Protein AF-A0A183F9H4-F1 (afdb_monomer_lite)

pLDDT: mean 85.44, std 7.42, range [60.12, 95.31]

Structure (mmCIF, N/CA/C/O backbone):
data_AF-A0A183F9H4-F1
#
_entry.id   AF-A0A183F9H4-F1
#
loop_
_atom_site.group_PDB
_atom_site.id
_atom_site.type_symbol
_atom_site.label_atom_id
_atom_site.label_alt_id
_atom_site.label_comp_id
_atom_site.label_asym_id
_atom_site.label_entity_id
_atom_site.label_seq_id
_atom_site.pdbx_PDB_ins_code
_atom_site.Cartn_x
_atom_site.Cartn_y
_atom_site.Cartn_z
_atom_site.occupancy
_atom_site.B_iso_or_equiv
_atom_site.auth_seq_id
_atom_site.auth_comp_id
_atom_site.auth_asym_id
_atom_site.auth_atom_id
_atom_site.pdbx_PDB_model_num
ATOM 1 N N . MET A 1 1 ? -1.100 6.723 0.365 1.00 79.88 1 MET A N 1
ATOM 2 C CA . MET A 1 1 ? -1.939 6.322 1.522 1.00 79.88 1 MET A CA 1
ATOM 3 C C . MET A 1 1 ? -3.444 6.355 1.171 1.00 79.88 1 MET A C 1
ATOM 5 O O . MET A 1 1 ? -4.190 7.144 1.737 1.00 79.88 1 MET A O 1
ATOM 9 N N . TRP A 1 2 ? -3.916 5.537 0.215 1.00 85.44 2 TRP A N 1
ATOM 10 C CA . TRP A 1 2 ? -5.296 5.650 -0.309 1.00 85.44 2 TRP A CA 1
ATOM 11 C C . TRP A 1 2 ? -6.367 5.034 0.608 1.00 85.44 2 TRP A C 1
ATOM 13 O O . TRP A 1 2 ? -7.336 5.711 0.933 1.00 85.44 2 TRP A O 1
ATOM 23 N N . LEU A 1 3 ? -6.166 3.797 1.090 1.00 88.06 3 LEU A N 1
ATOM 24 C CA . LEU A 1 3 ? -7.155 3.065 1.904 1.00 88.06 3 LEU A CA 1
ATOM 25 C C . LEU A 1 3 ? -7.635 3.864 3.127 1.00 88.06 3 LEU A C 1
ATOM 27 O O . LEU A 1 3 ? -8.835 4.030 3.320 1.00 88.06 3 LEU A O 1
ATOM 31 N N . VAL A 1 4 ? -6.706 4.434 3.903 1.00 91.62 4 VAL A N 1
ATOM 32 C CA . VAL A 1 4 ? -7.031 5.290 5.059 1.00 91.62 4 VAL A CA 1
ATOM 33 C C . VAL A 1 4 ? -7.872 6.503 4.646 1.00 91.62 4 VAL A C 1
ATOM 35 O O . VAL A 1 4 ? -8.881 6.785 5.284 1.00 91.62 4 VAL A O 1
ATOM 38 N N . LYS A 1 5 ? -7.525 7.186 3.546 1.00 91.06 5 LYS A N 1
ATOM 39 C CA . LYS A 1 5 ? -8.297 8.338 3.046 1.00 91.06 5 LYS A CA 1
ATOM 40 C C . LYS A 1 5 ? -9.675 7.942 2.495 1.00 91.06 5 LYS A C 1
ATOM 42 O O . LYS A 1 5 ? -10.584 8.764 2.532 1.00 91.06 5 LYS A O 1
ATOM 47 N N . ARG A 1 6 ? -9.851 6.704 2.012 1.00 91.69 6 ARG A N 1
ATOM 48 C CA . ARG A 1 6 ? -11.122 6.201 1.459 1.00 91.69 6 ARG A CA 1
ATOM 49 C C . ARG A 1 6 ? -12.098 5.685 2.518 1.00 91.69 6 ARG A C 1
ATOM 51 O O . ARG A 1 6 ? -13.298 5.917 2.366 1.00 91.69 6 ARG A O 1
ATOM 58 N N . PHE A 1 7 ? -11.591 4.974 3.527 1.00 92.19 7 PHE A N 1
ATOM 59 C CA . PHE A 1 7 ? -12.388 4.209 4.497 1.00 92.19 7 PHE A CA 1
ATOM 60 C C . PHE A 1 7 ? -12.341 4.769 5.931 1.00 92.19 7 PHE A C 1
ATOM 62 O O . PHE A 1 7 ? -13.248 4.508 6.714 1.00 92.19 7 PHE A O 1
ATOM 69 N N . ALA A 1 8 ? -11.337 5.583 6.274 1.00 93.00 8 ALA A N 1
ATOM 70 C CA . ALA A 1 8 ? -11.207 6.233 7.583 1.00 93.00 8 ALA A CA 1
ATOM 71 C C . ALA A 1 8 ? -10.905 7.754 7.490 1.00 93.00 8 ALA A C 1
ATOM 73 O O . ALA A 1 8 ? -10.027 8.244 8.207 1.00 93.00 8 ALA A O 1
ATOM 74 N N . PRO A 1 9 ? -11.607 8.538 6.639 1.00 91.31 9 PRO A N 1
ATOM 75 C CA . PRO A 1 9 ? -11.257 9.937 6.352 1.00 91.31 9 PRO A CA 1
ATOM 76 C C . PRO A 1 9 ? -11.287 10.869 7.575 1.00 91.31 9 PRO A C 1
ATOM 78 O O . PRO A 1 9 ? -10.569 11.863 7.593 1.00 91.31 9 PRO A O 1
ATOM 81 N N . GLN A 1 10 ? -12.087 10.545 8.598 1.00 90.00 10 GLN A N 1
ATOM 82 C CA . GLN A 1 10 ? -12.199 11.325 9.841 1.00 90.00 10 GLN A CA 1
ATOM 83 C C . GLN A 1 10 ? -11.190 10.902 10.928 1.00 90.00 10 GLN A C 1
ATOM 85 O O . GLN A 1 10 ? -11.212 11.434 12.037 1.00 90.00 10 GLN A O 1
ATOM 90 N N . SER A 1 11 ? -10.304 9.936 10.654 1.00 90.00 11 SER A N 1
ATOM 91 C CA . SER A 1 11 ? -9.333 9.468 11.646 1.00 90.00 11 SER A CA 1
ATOM 92 C C . SER A 1 11 ? -8.229 10.500 11.882 1.00 90.00 11 SER A C 1
ATOM 94 O O . SER A 1 11 ? -7.428 10.794 10.992 1.00 90.00 11 SER A O 1
ATOM 96 N N . HIS A 1 12 ? -8.134 11.004 13.115 1.00 87.38 12 HIS A N 1
ATOM 97 C CA . HIS A 1 12 ? -7.086 11.940 13.538 1.00 87.38 12 HIS A CA 1
ATOM 98 C C . HIS A 1 12 ? -5.669 11.364 13.339 1.00 87.38 12 HIS A C 1
ATOM 100 O O . HIS A 1 12 ? -4.750 12.090 12.954 1.00 87.38 12 HIS A O 1
ATOM 106 N N . LEU A 1 13 ? -5.510 10.046 13.508 1.00 91.00 13 LEU A N 1
ATOM 107 C CA . LEU A 1 13 ? -4.268 9.313 13.249 1.00 91.00 13 LEU A CA 1
ATOM 108 C C . LEU A 1 13 ? -3.869 9.309 11.763 1.00 91.00 13 LEU A C 1
ATOM 110 O O . LEU A 1 13 ? -2.694 9.130 11.458 1.00 91.00 13 LEU A O 1
ATOM 114 N N . GLY A 1 14 ? -4.794 9.548 10.825 1.00 91.75 14 GLY A N 1
ATOM 115 C CA . GLY A 1 14 ? -4.492 9.560 9.389 1.00 91.75 14 GLY A CA 1
ATOM 116 C C . GLY A 1 14 ? -3.390 10.560 9.018 1.00 91.75 14 GLY A C 1
ATOM 117 O O . GLY A 1 14 ? -2.514 10.241 8.217 1.00 91.75 14 GLY A O 1
ATOM 118 N N . LYS A 1 15 ? -3.358 11.732 9.671 1.00 92.12 15 LYS A N 1
ATOM 119 C CA . LYS A 1 15 ? -2.280 12.726 9.503 1.00 92.12 15 LYS A CA 1
ATOM 120 C C . LYS A 1 15 ? -0.930 12.233 10.041 1.00 92.12 15 LYS A C 1
ATOM 122 O O . LYS A 1 15 ? 0.105 12.546 9.462 1.00 92.12 15 LYS A O 1
ATOM 127 N N . ILE A 1 16 ? -0.938 11.439 11.114 1.00 94.25 16 ILE A N 1
ATOM 128 C CA . ILE A 1 16 ? 0.270 10.832 11.694 1.00 94.2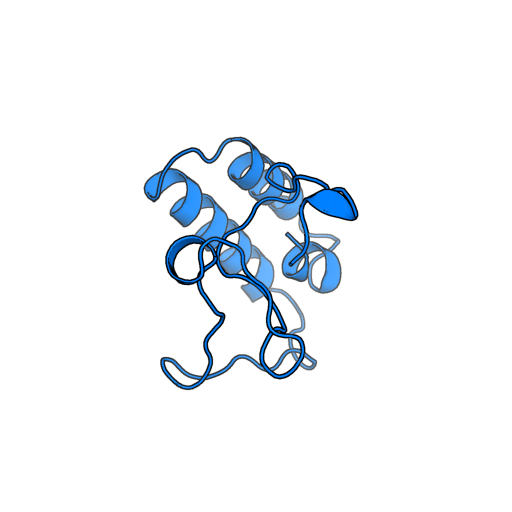5 16 ILE A CA 1
ATOM 129 C C . ILE A 1 16 ? 0.809 9.746 10.756 1.00 94.25 16 ILE A C 1
ATOM 131 O O . ILE A 1 16 ? 2.009 9.708 10.495 1.00 94.25 16 ILE A O 1
ATOM 135 N N . CYS A 1 17 ? -0.061 8.919 10.168 1.00 94.69 17 CYS A N 1
ATOM 136 C CA . CYS A 1 17 ? 0.364 7.929 9.179 1.00 94.69 17 CYS A CA 1
ATOM 137 C C . CYS A 1 17 ? 0.922 8.593 7.902 1.00 94.69 17 CYS A C 1
ATOM 139 O O . CYS A 1 17 ? 1.888 8.095 7.330 1.00 94.69 17 CYS A O 1
ATOM 141 N N . GLU A 1 18 ? 0.378 9.738 7.474 1.00 92.31 18 GLU A N 1
ATOM 142 C CA . GLU A 1 18 ? 0.917 10.501 6.337 1.00 92.31 18 GLU A CA 1
ATOM 143 C C . GLU A 1 18 ? 2.300 11.105 6.639 1.00 92.31 18 GLU A C 1
ATOM 145 O O . GLU A 1 18 ? 3.192 11.045 5.792 1.00 92.31 18 GLU A O 1
ATOM 150 N N . LEU A 1 19 ? 2.519 11.604 7.861 1.00 94.06 19 LEU A N 1
ATOM 151 C CA . LEU A 1 19 ? 3.838 12.048 8.320 1.00 94.06 19 LEU A CA 1
ATOM 152 C C . LEU A 1 19 ? 4.852 10.892 8.310 1.00 94.06 19 LEU A C 1
ATOM 154 O O . LEU A 1 19 ? 5.906 11.022 7.692 1.00 94.06 19 LEU A O 1
ATOM 158 N N . LEU A 1 20 ? 4.504 9.749 8.916 1.00 94.25 20 LEU A N 1
ATOM 159 C CA . LEU A 1 20 ? 5.356 8.552 8.973 1.00 94.25 20 LEU A CA 1
ATOM 160 C C . LEU A 1 20 ? 5.730 8.018 7.580 1.00 94.25 20 LEU A C 1
ATOM 162 O O . LEU A 1 20 ? 6.850 7.560 7.380 1.00 94.25 20 LEU A O 1
ATOM 166 N N . TRP A 1 21 ? 4.817 8.089 6.608 1.00 91.06 21 TRP A N 1
ATOM 167 C CA . TRP A 1 21 ? 5.089 7.727 5.212 1.00 91.06 21 TRP A CA 1
ATOM 168 C C . TRP A 1 21 ? 6.124 8.650 4.553 1.00 91.06 21 TRP A C 1
ATOM 170 O O . TRP A 1 21 ? 7.046 8.190 3.867 1.00 91.06 21 TRP A O 1
ATOM 180 N N . ASN A 1 22 ? 5.974 9.958 4.773 1.00 90.94 22 ASN A N 1
ATOM 181 C CA . ASN A 1 22 ? 6.840 10.977 4.190 1.00 90.94 22 ASN A CA 1
ATOM 182 C C . ASN A 1 22 ? 8.246 10.951 4.809 1.00 90.94 22 ASN A C 1
ATOM 184 O O . ASN A 1 22 ? 9.221 11.098 4.078 1.00 90.94 22 ASN A O 1
ATOM 188 N N . THR A 1 23 ? 8.368 10.699 6.118 1.00 92.88 23 THR A N 1
ATOM 189 C CA . THR A 1 23 ? 9.664 10.604 6.819 1.00 92.88 23 THR A CA 1
ATOM 190 C C . THR A 1 23 ? 10.281 9.201 6.816 1.00 92.88 23 THR A C 1
ATOM 192 O O . THR A 1 23 ? 11.368 9.023 7.359 1.00 92.88 23 THR A O 1
ATOM 195 N N . SER A 1 24 ? 9.617 8.188 6.246 1.00 91.81 24 SER A N 1
ATOM 196 C CA . SER A 1 24 ? 10.158 6.827 6.177 1.00 91.81 24 SER A CA 1
ATOM 197 C C . SER A 1 24 ? 11.279 6.709 5.140 1.00 91.81 24 SER A C 1
ATOM 199 O O . SER A 1 24 ? 11.079 7.011 3.958 1.00 91.81 24 SER A O 1
ATOM 201 N N . VAL A 1 25 ? 12.432 6.225 5.612 1.00 89.06 25 VAL A N 1
ATOM 202 C CA . VAL A 1 25 ? 13.695 6.053 4.869 1.00 89.06 25 VAL A CA 1
ATOM 203 C C . VAL A 1 25 ? 14.233 4.615 4.911 1.00 89.06 25 VAL A C 1
ATOM 205 O O . VAL A 1 25 ? 15.182 4.295 4.204 1.00 89.06 25 VAL A O 1
ATOM 208 N N . ASP A 1 26 ? 13.636 3.741 5.727 1.00 88.69 26 ASP A N 1
ATOM 209 C CA . ASP A 1 26 ? 14.088 2.367 5.964 1.00 88.69 26 ASP A CA 1
ATOM 210 C C . ASP A 1 26 ? 12.915 1.406 6.262 1.00 88.69 26 ASP A C 1
ATOM 212 O O . ASP A 1 26 ? 11.761 1.816 6.420 1.00 88.69 26 ASP A O 1
ATOM 216 N N . TYR A 1 27 ? 13.210 0.108 6.381 1.00 87.12 27 TYR A N 1
ATOM 217 C CA . TYR A 1 27 ? 12.217 -0.925 6.697 1.00 87.12 27 TYR A CA 1
ATOM 218 C C . TYR A 1 27 ? 11.543 -0.755 8.072 1.00 87.12 27 TYR A C 1
ATOM 220 O O . TYR A 1 27 ? 10.395 -1.173 8.239 1.00 87.12 27 TYR A O 1
ATOM 228 N N . GLY A 1 28 ? 12.216 -0.156 9.060 1.00 94.12 28 GLY A N 1
ATOM 229 C CA . GLY A 1 28 ? 11.677 0.025 10.412 1.00 94.12 28 GLY A CA 1
ATOM 230 C C . GLY A 1 28 ? 10.618 1.125 10.448 1.00 94.12 28 GLY A C 1
ATOM 231 O O . GLY A 1 28 ? 9.472 0.894 10.832 1.00 94.12 28 GLY A O 1
ATOM 232 N N . THR A 1 29 ? 10.971 2.307 9.949 1.00 92.62 29 THR A N 1
ATOM 233 C CA . THR A 1 29 ? 10.067 3.447 9.745 1.00 92.62 29 THR A CA 1
ATOM 234 C C . THR A 1 29 ? 8.894 3.091 8.826 1.00 92.62 29 THR A C 1
ATOM 236 O O . THR A 1 29 ? 7.752 3.449 9.131 1.00 92.62 29 THR A O 1
ATOM 239 N N . LEU A 1 30 ? 9.131 2.312 7.762 1.00 89.94 30 LEU A N 1
ATOM 240 C CA . LEU A 1 30 ? 8.078 1.830 6.860 1.00 89.94 30 LEU A CA 1
ATOM 241 C C . LEU A 1 30 ? 7.124 0.848 7.560 1.00 89.94 30 LEU A C 1
ATOM 243 O O . LEU A 1 30 ? 5.908 0.887 7.342 1.00 89.94 30 LEU A O 1
ATOM 247 N N . SER A 1 31 ? 7.649 0.002 8.450 1.00 93.38 31 SER A N 1
ATOM 248 C CA . SER A 1 31 ? 6.833 -0.882 9.291 1.00 93.38 31 SER A CA 1
ATOM 249 C C . SER A 1 31 ? 5.967 -0.082 10.267 1.00 93.38 31 SER A C 1
ATOM 251 O O . SER A 1 31 ? 4.777 -0.367 10.391 1.00 93.38 31 SER A O 1
ATOM 253 N N . THR A 1 32 ? 6.500 0.978 10.883 1.00 95.31 32 THR A N 1
ATOM 254 C CA . THR A 1 32 ? 5.740 1.883 11.768 1.00 95.31 32 THR A CA 1
ATOM 255 C C . THR A 1 32 ? 4.605 2.597 11.024 1.00 95.31 32 THR A C 1
ATOM 257 O O . THR A 1 32 ? 3.474 2.629 11.513 1.00 95.31 32 THR A O 1
ATOM 260 N N . PHE A 1 33 ? 4.852 3.092 9.804 1.00 93.50 33 PHE A N 1
ATOM 261 C CA . PHE A 1 33 ? 3.799 3.591 8.905 1.00 93.50 33 PHE A CA 1
ATOM 262 C C . PHE A 1 33 ? 2.719 2.526 8.628 1.00 93.50 33 PHE A C 1
ATOM 264 O O . PHE A 1 33 ? 1.517 2.808 8.696 1.00 93.50 33 PHE A O 1
ATOM 271 N N . THR A 1 34 ? 3.143 1.294 8.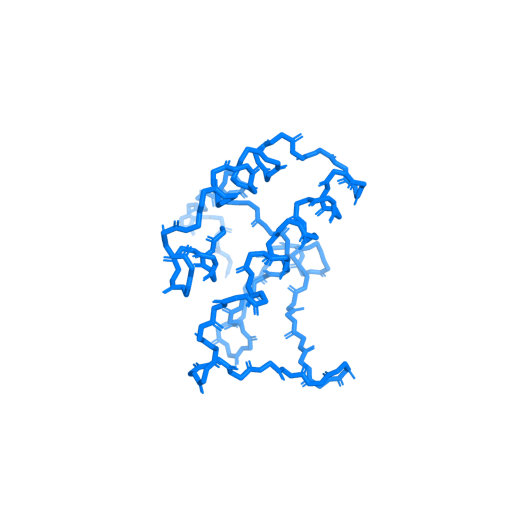340 1.00 92.12 34 THR A N 1
ATOM 272 C CA . THR A 1 34 ? 2.246 0.179 8.007 1.00 92.12 34 THR A CA 1
ATOM 273 C C . THR A 1 34 ? 1.366 -0.210 9.197 1.00 92.12 34 THR A C 1
ATOM 275 O O . THR A 1 34 ? 0.163 -0.422 9.029 1.00 92.12 34 THR A O 1
ATOM 278 N N . VAL A 1 35 ? 1.924 -0.239 10.412 1.00 94.12 35 VAL A N 1
ATOM 279 C CA . VAL A 1 35 ? 1.166 -0.445 11.656 1.00 94.12 35 VAL A CA 1
ATOM 280 C C . VAL A 1 35 ? 0.186 0.706 11.889 1.00 94.12 35 VAL A C 1
ATOM 282 O O . VAL A 1 35 ? -0.988 0.434 12.117 1.00 94.12 35 VAL A O 1
ATOM 285 N N . CYS A 1 36 ? 0.603 1.967 11.728 1.00 95.31 36 CYS A N 1
ATOM 286 C CA . CYS A 1 36 ? -0.291 3.128 11.841 1.00 95.31 36 CYS A CA 1
ATOM 287 C C . CYS A 1 36 ? -1.530 2.986 10.938 1.00 95.31 36 CYS A C 1
ATOM 289 O O . CYS A 1 36 ? -2.663 3.103 11.405 1.00 95.31 36 CYS A O 1
ATOM 291 N N . CYS A 1 37 ? -1.336 2.639 9.660 1.00 94.19 37 CYS A N 1
ATOM 292 C CA . CYS A 1 37 ? -2.454 2.419 8.740 1.00 94.19 37 CYS A CA 1
ATOM 293 C C . CYS A 1 37 ? -3.341 1.232 9.148 1.00 94.19 37 CYS A C 1
ATOM 295 O O . CYS A 1 37 ? -4.557 1.311 8.987 1.00 94.19 37 CYS A O 1
ATOM 297 N N . ARG A 1 38 ? -2.770 0.146 9.689 1.00 92.12 38 ARG A N 1
ATOM 298 C CA . ARG A 1 38 ? -3.544 -1.003 10.189 1.00 92.12 38 ARG A CA 1
ATOM 299 C C . ARG A 1 38 ? -4.422 -0.621 11.376 1.00 92.12 38 ARG A C 1
ATOM 301 O O . ARG A 1 38 ? -5.599 -0.961 11.363 1.00 92.12 38 ARG A O 1
ATOM 308 N N . GLU A 1 39 ? -3.890 0.104 12.359 1.00 93.19 39 GLU A N 1
ATOM 309 C CA . GLU A 1 39 ? -4.665 0.561 13.521 1.00 93.19 39 GLU A CA 1
ATOM 310 C C . GLU A 1 39 ? -5.820 1.484 13.108 1.00 93.19 39 GLU A C 1
ATOM 312 O O . GLU A 1 39 ? -6.936 1.326 13.593 1.00 93.19 39 GLU A O 1
ATOM 317 N N . VAL A 1 40 ? -5.595 2.374 12.135 1.00 93.81 40 VAL A N 1
ATOM 318 C CA . VAL A 1 40 ? -6.645 3.248 11.583 1.00 93.81 40 VAL A CA 1
ATOM 319 C C . VAL A 1 40 ? -7.734 2.483 10.827 1.00 93.81 40 VAL A C 1
ATOM 321 O O . VAL A 1 40 ? -8.897 2.880 10.858 1.00 93.81 40 VAL A O 1
ATOM 324 N N . LEU A 1 41 ? -7.385 1.387 10.151 1.00 91.75 41 LEU A N 1
ATOM 325 C CA . LEU A 1 41 ? -8.342 0.584 9.387 1.00 91.75 41 LEU A CA 1
ATOM 326 C C . LEU A 1 41 ? -9.132 -0.414 10.255 1.00 91.75 41 LEU A C 1
ATOM 328 O O . LEU A 1 41 ? -10.172 -0.883 9.805 1.00 91.75 41 LEU A O 1
ATOM 332 N N . LYS A 1 42 ? -8.723 -0.693 11.506 1.00 89.00 42 LYS A N 1
ATOM 333 C CA . LYS A 1 42 ? -9.498 -1.540 12.446 1.00 89.00 42 LYS A CA 1
ATOM 334 C C . LYS A 1 42 ? -10.878 -0.974 12.792 1.00 89.00 42 LYS A C 1
ATOM 336 O O . LYS A 1 42 ? -11.767 -1.739 13.144 1.00 89.00 42 LYS A O 1
ATOM 341 N N . THR A 1 43 ? -11.043 0.348 12.740 1.00 85.31 43 THR A N 1
ATOM 342 C CA . THR A 1 43 ? -12.301 1.042 13.072 1.00 85.31 43 THR A CA 1
ATOM 343 C C . THR A 1 43 ? -13.074 1.503 11.834 1.00 85.31 43 THR A C 1
ATOM 345 O O . THR A 1 43 ? -14.009 2.290 11.956 1.00 85.31 43 THR A O 1
ATOM 348 N N . ALA A 1 44 ? -12.651 1.085 10.640 1.00 89.12 44 ALA A N 1
ATOM 349 C CA . ALA A 1 44 ? -13.275 1.457 9.379 1.00 89.12 44 ALA A CA 1
ATOM 350 C C . ALA A 1 44 ? -14.304 0.408 8.936 1.00 89.12 44 ALA A C 1
ATOM 352 O O . ALA A 1 44 ? -14.120 -0.785 9.174 1.00 89.12 44 ALA A O 1
ATOM 353 N N . ASP A 1 45 ? -15.348 0.837 8.223 1.00 89.12 45 ASP A N 1
ATOM 354 C CA . ASP A 1 45 ? -16.158 -0.101 7.446 1.00 89.12 45 ASP A CA 1
ATOM 355 C C . ASP A 1 45 ? -15.359 -0.553 6.216 1.00 89.12 45 ASP A C 1
ATOM 357 O O . ASP A 1 45 ? -15.053 0.242 5.325 1.00 89.12 45 ASP A O 1
ATOM 361 N N . LEU A 1 46 ? -15.008 -1.839 6.192 1.00 89.00 46 LEU A N 1
ATOM 362 C CA . LEU A 1 46 ? -14.273 -2.498 5.112 1.00 89.00 46 LEU A CA 1
ATOM 363 C C . LEU A 1 46 ? -15.146 -3.509 4.347 1.00 89.00 46 LEU A C 1
ATOM 365 O O . LEU A 1 46 ? -14.616 -4.322 3.597 1.00 89.00 46 LEU A O 1
ATOM 369 N N . SER A 1 47 ? -16.476 -3.447 4.489 1.00 87.62 47 SER A N 1
ATOM 370 C CA . SER A 1 47 ? -17.451 -4.308 3.789 1.00 87.62 47 SER A CA 1
ATOM 371 C C . SER A 1 47 ? -17.249 -4.381 2.269 1.00 87.62 47 SER A C 1
ATOM 373 O O . SER A 1 47 ? -17.515 -5.406 1.650 1.00 87.62 47 SER A O 1
ATOM 375 N N . ASN A 1 48 ? -16.747 -3.296 1.674 1.00 86.69 48 ASN A N 1
ATOM 376 C CA . ASN A 1 48 ? -16.484 -3.151 0.243 1.00 86.69 48 ASN A CA 1
ATOM 377 C C . ASN A 1 48 ? -14.991 -3.331 -0.125 1.00 86.69 48 ASN A C 1
ATOM 379 O O . ASN A 1 48 ? -14.565 -2.916 -1.203 1.00 86.69 48 ASN A O 1
ATOM 383 N N . LEU A 1 49 ? -14.175 -3.913 0.764 1.00 85.69 49 LEU A N 1
ATOM 384 C CA . LEU A 1 49 ? -12.750 -4.178 0.548 1.00 85.69 49 LEU A CA 1
ATOM 385 C C . LEU A 1 49 ? -12.451 -5.676 0.696 1.00 85.69 49 LEU A C 1
ATOM 387 O O . LEU A 1 49 ? -12.345 -6.196 1.805 1.00 85.69 49 LEU A O 1
ATOM 391 N N . PHE A 1 50 ? -12.227 -6.361 -0.425 1.00 85.50 50 PHE A N 1
ATOM 392 C CA . PHE A 1 50 ? -11.697 -7.721 -0.395 1.00 85.50 50 PHE A CA 1
ATOM 393 C C . PHE A 1 50 ? -10.184 -7.703 -0.133 1.00 85.50 50 PHE A C 1
ATOM 395 O O . PHE A 1 50 ? -9.431 -7.021 -0.831 1.00 85.50 50 PHE A O 1
ATOM 402 N N . VAL A 1 51 ? -9.734 -8.471 0.860 1.00 82.19 51 VAL A N 1
ATOM 403 C CA . VAL A 1 51 ? -8.315 -8.679 1.173 1.00 82.19 51 VAL A CA 1
ATOM 404 C C . VAL A 1 51 ? -7.990 -10.144 0.907 1.00 82.19 51 VAL A C 1
ATOM 406 O O . VAL A 1 51 ? -8.583 -11.026 1.518 1.00 82.19 51 VAL A O 1
ATOM 409 N N . PHE A 1 52 ? -7.052 -10.402 -0.005 1.00 84.00 52 PHE A N 1
ATOM 410 C CA . PHE A 1 52 ? -6.602 -11.761 -0.305 1.00 84.00 52 PHE A CA 1
ATOM 411 C C . PHE A 1 52 ? -5.910 -12.409 0.901 1.00 84.00 52 PHE A C 1
ATOM 413 O O . PHE A 1 52 ? -5.110 -11.768 1.588 1.00 84.00 52 PHE A O 1
ATOM 420 N N . ASP A 1 53 ? -6.147 -13.708 1.091 1.00 84.12 53 ASP A N 1
ATOM 421 C CA . ASP A 1 53 ? -5.391 -14.524 2.041 1.00 84.12 53 ASP A CA 1
ATOM 422 C C . ASP A 1 53 ? -3.880 -14.487 1.763 1.00 84.12 53 ASP A C 1
ATOM 424 O O . ASP A 1 53 ? -3.412 -14.263 0.638 1.00 84.12 53 ASP A O 1
ATOM 428 N N . LYS A 1 54 ? -3.088 -14.775 2.801 1.00 81.12 54 LYS A N 1
ATOM 429 C CA . LYS A 1 54 ? -1.626 -14.835 2.708 1.00 81.12 54 LYS A CA 1
ATOM 430 C C . LYS A 1 54 ? -1.199 -15.847 1.633 1.00 81.12 54 LYS A C 1
ATOM 432 O O . LYS A 1 54 ? -1.423 -17.044 1.779 1.00 81.12 54 LYS A O 1
ATOM 437 N N . GLY A 1 55 ? -0.544 -15.361 0.577 1.00 86.00 55 GLY A N 1
ATOM 438 C CA . GLY A 1 55 ? -0.127 -16.186 -0.564 1.00 86.00 55 GLY A CA 1
ATOM 439 C C . GLY A 1 55 ? -1.230 -16.463 -1.596 1.00 86.00 55 GLY A C 1
ATOM 440 O O . GLY A 1 55 ? -1.124 -17.432 -2.346 1.00 86.00 55 GLY A O 1
ATOM 441 N N . LYS A 1 56 ? -2.295 -15.649 -1.632 1.00 88.19 56 LYS A N 1
ATOM 442 C CA . LYS A 1 56 ? -3.332 -15.661 -2.684 1.00 88.19 56 LYS A CA 1
ATOM 443 C C . LYS A 1 56 ? -3.388 -14.383 -3.527 1.00 88.19 56 LYS A C 1
ATOM 445 O O . LYS A 1 56 ? -4.071 -14.376 -4.543 1.00 88.19 56 LYS A O 1
ATOM 450 N N . GLY A 1 57 ? -2.666 -13.334 -3.136 1.00 84.25 57 GLY A N 1
ATOM 451 C CA . GLY A 1 57 ? -2.526 -12.092 -3.894 1.00 84.25 57 GLY A CA 1
ATOM 452 C C . GLY A 1 57 ? -1.071 -11.630 -3.926 1.00 84.25 57 GLY A C 1
ATOM 453 O O . GLY A 1 57 ? -0.341 -11.800 -2.948 1.00 84.25 57 GLY A O 1
ATOM 454 N N . TRP A 1 58 ? -0.663 -11.046 -5.052 1.00 81.62 58 TRP A N 1
ATOM 455 C CA . TRP A 1 58 ? 0.702 -10.592 -5.323 1.00 81.62 58 TRP A CA 1
ATOM 456 C C . TRP A 1 58 ? 0.639 -9.285 -6.118 1.00 81.62 58 TRP A C 1
ATOM 458 O O . TRP A 1 58 ? -0.240 -9.131 -6.959 1.00 81.62 58 TRP A O 1
ATOM 468 N N . ALA A 1 59 ? 1.590 -8.382 -5.897 1.00 85.44 59 ALA A N 1
ATOM 469 C CA . ALA A 1 59 ? 1.898 -7.283 -6.811 1.00 85.44 59 ALA A CA 1
ATOM 470 C C . ALA A 1 59 ? 3.300 -7.530 -7.383 1.00 85.44 59 ALA A C 1
ATOM 472 O O . ALA A 1 59 ? 4.143 -8.106 -6.689 1.00 85.44 59 ALA A O 1
ATOM 473 N N . ARG A 1 60 ? 3.570 -7.114 -8.627 1.00 85.62 60 ARG A N 1
ATOM 474 C CA . ARG A 1 60 ? 4.936 -7.194 -9.173 1.00 85.62 60 ARG A CA 1
ATOM 475 C C . ARG A 1 60 ? 5.827 -6.212 -8.409 1.00 85.62 60 ARG A C 1
ATOM 477 O O . ARG A 1 60 ? 5.389 -5.109 -8.077 1.00 85.62 60 ARG A O 1
ATOM 484 N N . ASP A 1 61 ? 7.065 -6.601 -8.125 1.00 83.75 61 ASP A N 1
ATOM 485 C CA . ASP A 1 61 ? 8.025 -5.698 -7.495 1.00 83.75 61 ASP A CA 1
ATOM 486 C C . ASP A 1 61 ? 8.762 -4.869 -8.550 1.00 83.75 61 ASP A C 1
ATOM 488 O O . ASP A 1 61 ? 9.317 -5.417 -9.505 1.00 83.75 61 ASP A O 1
ATOM 492 N N . GLY A 1 62 ? 8.754 -3.544 -8.378 1.00 80.50 62 GLY A N 1
ATOM 493 C CA . GLY A 1 62 ? 9.350 -2.611 -9.331 1.00 80.50 62 GLY A CA 1
ATOM 494 C C . GLY A 1 62 ? 10.873 -2.724 -9.445 1.00 80.50 62 GLY A C 1
ATOM 495 O O . GLY A 1 62 ? 11.421 -2.324 -10.468 1.00 80.50 62 GLY A O 1
ATOM 496 N N . TRP A 1 63 ? 11.566 -3.288 -8.452 1.00 79.56 63 TRP A N 1
ATOM 497 C CA . TRP A 1 63 ? 12.990 -3.616 -8.559 1.00 79.56 63 TRP A CA 1
ATOM 498 C C . TRP A 1 63 ? 13.178 -4.852 -9.443 1.00 79.56 63 TRP A C 1
ATOM 500 O O . TRP A 1 63 ? 13.926 -4.801 -10.420 1.00 79.56 63 TRP A O 1
ATOM 510 N N . LEU A 1 64 ? 12.448 -5.937 -9.162 1.00 83.50 64 LEU A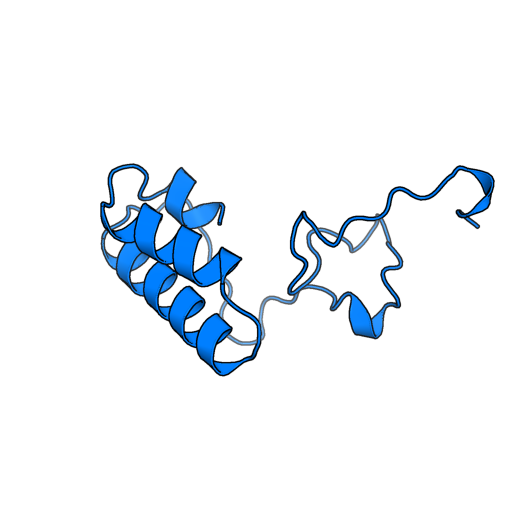 N 1
ATOM 511 C CA . LEU A 1 64 ? 12.571 -7.208 -9.891 1.00 83.50 64 LEU A CA 1
ATOM 512 C C . LEU A 1 64 ? 12.227 -7.091 -11.384 1.00 83.50 64 LEU A C 1
ATOM 514 O O . LEU A 1 64 ? 12.739 -7.868 -12.185 1.00 83.50 64 LEU A O 1
ATOM 518 N N . THR A 1 65 ? 11.390 -6.125 -11.770 1.00 82.12 65 THR A N 1
ATOM 519 C CA . THR A 1 65 ? 11.042 -5.857 -13.176 1.00 82.12 65 THR A CA 1
ATOM 520 C C . THR A 1 65 ? 11.787 -4.663 -13.780 1.00 82.12 65 THR A C 1
ATOM 522 O O . THR A 1 65 ? 11.421 -4.223 -14.867 1.00 82.12 65 THR A O 1
ATOM 525 N N . ASN A 1 66 ? 12.786 -4.088 -13.098 1.00 81.81 66 ASN A N 1
ATOM 526 C CA . ASN A 1 66 ? 13.476 -2.855 -13.514 1.00 81.81 66 ASN A CA 1
ATOM 527 C C . ASN A 1 66 ? 12.497 -1.718 -13.903 1.00 81.81 66 ASN A C 1
ATOM 529 O O . ASN A 1 66 ? 12.641 -1.064 -14.931 1.00 81.81 66 ASN A O 1
ATOM 533 N N . SER A 1 67 ? 11.429 -1.534 -13.124 1.00 77.94 67 SER A N 1
ATOM 534 C CA . SER A 1 67 ? 10.285 -0.641 -13.389 1.00 77.94 67 SER A CA 1
ATOM 535 C C . SER A 1 67 ? 9.491 -0.891 -14.683 1.00 77.94 67 SER A C 1
ATOM 537 O O . SER A 1 67 ? 8.575 -0.123 -14.967 1.00 77.94 67 SER A O 1
ATOM 539 N N . HIS A 1 68 ? 9.757 -1.957 -15.445 1.00 80.75 68 HIS A N 1
ATOM 540 C CA . HIS A 1 68 ? 9.070 -2.210 -16.715 1.00 80.75 68 HIS A CA 1
ATOM 541 C C . HIS A 1 68 ? 7.621 -2.676 -16.515 1.00 80.75 68 HIS A C 1
ATOM 543 O O . HIS A 1 68 ? 7.307 -3.549 -15.687 1.00 80.75 68 HIS A O 1
ATOM 549 N N . TRP A 1 69 ? 6.726 -2.098 -17.313 1.00 81.38 69 TRP A N 1
ATOM 550 C CA . TRP A 1 69 ? 5.305 -2.418 -17.297 1.00 81.38 69 TRP A CA 1
ATOM 551 C C . TRP A 1 69 ? 4.980 -3.710 -18.059 1.00 81.38 69 TRP A C 1
ATOM 553 O O . TRP A 1 69 ? 5.791 -4.215 -18.829 1.00 81.38 69 TRP A O 1
ATOM 563 N N . ASN A 1 70 ? 3.777 -4.240 -17.848 1.00 83.75 70 ASN A N 1
ATOM 564 C CA . ASN A 1 70 ? 3.140 -5.185 -18.762 1.00 83.75 70 ASN A CA 1
ATOM 565 C C . ASN A 1 70 ? 1.618 -5.036 -18.614 1.00 83.75 70 ASN A C 1
ATOM 567 O O . ASN A 1 70 ? 1.048 -5.508 -17.636 1.00 83.75 70 ASN A O 1
ATOM 571 N N . ALA A 1 71 ? 0.961 -4.392 -19.580 1.00 84.88 71 ALA A N 1
ATOM 572 C CA . ALA A 1 71 ? -0.453 -4.019 -19.482 1.00 84.88 71 ALA A CA 1
ATOM 573 C C . ALA A 1 71 ? -1.449 -5.196 -19.357 1.00 84.88 71 ALA A C 1
ATOM 575 O O . ALA A 1 71 ? -2.622 -4.954 -19.090 1.00 84.88 71 ALA A O 1
ATOM 576 N N . GLU A 1 72 ? -1.002 -6.445 -19.515 1.00 87.69 72 GLU A N 1
ATOM 577 C CA . GLU A 1 72 ? -1.824 -7.651 -19.351 1.00 87.69 72 GLU A CA 1
ATOM 578 C C . GLU A 1 72 ? -1.825 -8.180 -17.902 1.00 87.69 72 GLU A C 1
ATOM 580 O O . GLU A 1 72 ? -2.749 -8.893 -17.509 1.00 87.69 72 GLU A O 1
ATOM 585 N N . VAL A 1 73 ? -0.804 -7.843 -17.097 1.00 84.81 73 VAL A N 1
ATOM 586 C CA . VAL A 1 73 ? -0.615 -8.356 -15.717 1.00 84.81 73 VAL A CA 1
ATOM 587 C C . VAL A 1 73 ? -0.295 -7.275 -14.664 1.00 84.81 73 VAL A C 1
ATOM 589 O O . VAL A 1 73 ? -0.155 -7.582 -13.478 1.00 84.81 73 VAL A O 1
ATOM 592 N N . ASP A 1 74 ? -0.154 -6.014 -15.076 1.00 83.50 74 ASP A N 1
ATOM 593 C CA . ASP A 1 74 ? 0.071 -4.837 -14.222 1.00 83.50 74 ASP A CA 1
ATOM 594 C C . ASP A 1 74 ? -1.263 -4.355 -13.624 1.00 83.50 74 ASP A C 1
ATOM 596 O O . ASP A 1 74 ? -2.222 -4.083 -14.344 1.00 83.50 74 ASP A O 1
ATOM 600 N N . PHE A 1 75 ? -1.330 -4.215 -12.296 1.00 80.75 75 PHE A N 1
ATOM 601 C CA . PHE A 1 75 ? -2.449 -3.524 -11.625 1.00 80.75 75 PHE A CA 1
ATOM 602 C C . PHE A 1 75 ? -1.991 -2.637 -10.456 1.00 80.75 75 PHE A C 1
ATOM 604 O O . PHE A 1 75 ? -2.595 -1.600 -10.192 1.00 80.75 75 PHE A O 1
ATOM 611 N N . MET A 1 76 ? -0.872 -2.984 -9.805 1.00 80.19 76 MET A N 1
ATOM 612 C CA . MET A 1 76 ? -0.010 -2.045 -9.076 1.00 80.19 76 MET A CA 1
ATOM 613 C C . MET A 1 76 ? 1.423 -2.584 -8.957 1.00 80.19 76 MET A C 1
ATOM 615 O O . MET A 1 76 ? 1.631 -3.799 -8.927 1.00 80.19 76 MET A O 1
ATOM 619 N N . PHE A 1 77 ? 2.397 -1.680 -8.814 1.00 79.06 77 PHE A N 1
ATOM 620 C CA . PHE A 1 77 ? 3.732 -2.021 -8.318 1.00 79.06 77 PHE A CA 1
ATOM 621 C C . PHE A 1 77 ? 3.758 -2.060 -6.786 1.00 79.06 77 PHE A C 1
ATOM 623 O O . PHE A 1 77 ? 3.150 -1.226 -6.110 1.00 79.06 77 PHE A O 1
ATOM 630 N N . HIS A 1 78 ? 4.535 -2.991 -6.240 1.00 77.69 78 HIS A N 1
ATOM 631 C CA . HIS A 1 78 ? 4.928 -3.004 -4.834 1.00 77.69 78 HIS A CA 1
ATOM 632 C C . HIS A 1 78 ? 5.881 -1.828 -4.517 1.00 77.69 78 HIS A C 1
ATOM 634 O O . HIS A 1 78 ? 6.755 -1.506 -5.318 1.00 77.69 78 HIS A O 1
ATOM 640 N N . ILE A 1 79 ? 5.667 -1.178 -3.362 1.00 68.81 79 ILE A N 1
ATOM 641 C CA . ILE A 1 79 ? 6.473 -0.096 -2.746 1.00 68.81 79 ILE A CA 1
ATOM 642 C C . ILE A 1 79 ? 7.119 0.883 -3.756 1.00 68.81 79 ILE A C 1
ATOM 644 O O . ILE A 1 79 ? 8.334 0.935 -3.927 1.00 68.81 79 ILE A O 1
ATOM 648 N N . ARG A 1 80 ? 6.297 1.739 -4.374 1.00 72.19 80 ARG A N 1
ATOM 649 C CA . ARG A 1 80 ? 6.749 2.968 -5.052 1.00 72.19 80 ARG A CA 1
ATOM 650 C C . ARG A 1 80 ? 6.110 4.184 -4.393 1.00 72.19 80 ARG A C 1
ATOM 652 O O . ARG A 1 80 ? 4.898 4.182 -4.163 1.00 72.19 80 ARG A O 1
ATOM 659 N N . LYS A 1 81 ? 6.887 5.228 -4.087 1.00 71.81 81 LYS A N 1
ATOM 660 C CA . LYS A 1 81 ? 6.331 6.543 -3.744 1.00 71.81 81 LYS A CA 1
ATOM 661 C C . LYS A 1 81 ? 5.996 7.287 -5.038 1.00 71.81 81 LYS A C 1
ATOM 663 O O . LYS A 1 81 ? 6.667 7.136 -6.053 1.00 71.81 81 LYS A O 1
ATOM 668 N N . GLU A 1 82 ? 4.973 8.138 -4.996 1.00 71.94 82 GLU A N 1
ATOM 669 C CA . GLU A 1 82 ? 4.620 9.017 -6.127 1.00 71.94 82 GLU A CA 1
ATOM 670 C C . GLU A 1 82 ? 5.763 9.984 -6.491 1.00 71.94 82 GLU A C 1
ATOM 672 O O . GLU A 1 82 ? 5.889 10.374 -7.645 1.00 71.94 82 GLU A O 1
ATOM 677 N N . ALA A 1 83 ? 6.625 10.321 -5.523 1.00 70.75 83 ALA A N 1
ATOM 678 C CA . ALA A 1 83 ? 7.839 11.109 -5.737 1.00 70.75 83 ALA A CA 1
ATOM 679 C C . ALA A 1 83 ? 8.928 10.357 -6.531 1.00 70.75 83 ALA A C 1
ATOM 681 O O . ALA A 1 83 ? 9.784 10.995 -7.134 1.00 70.75 83 ALA A O 1
ATOM 682 N N . ASP A 1 84 ? 8.868 9.021 -6.586 1.00 72.75 84 ASP A N 1
ATOM 683 C CA . ASP A 1 84 ? 9.823 8.169 -7.309 1.00 72.75 84 ASP A CA 1
ATOM 684 C C . ASP A 1 84 ? 9.378 7.929 -8.770 1.00 72.75 84 ASP 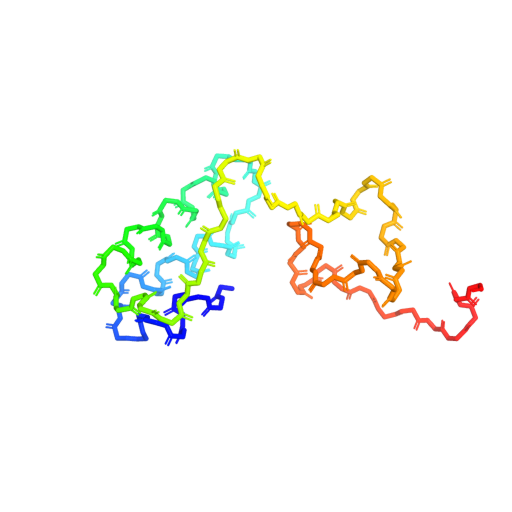A C 1
ATOM 686 O O . ASP A 1 84 ? 9.829 6.980 -9.425 1.00 72.75 84 ASP A O 1
ATOM 690 N N . LYS A 1 85 ? 8.425 8.727 -9.2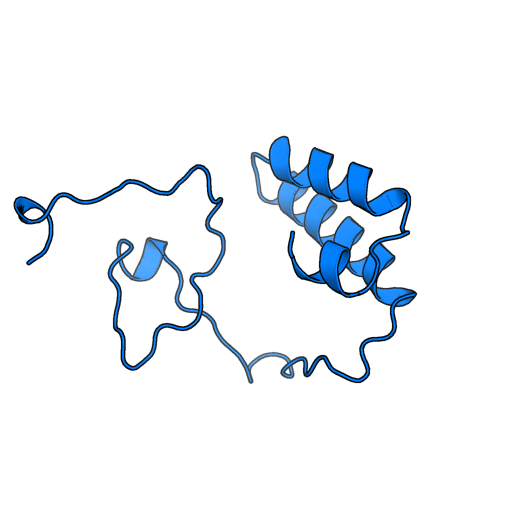74 1.00 73.44 85 LYS A N 1
ATOM 691 C CA . LYS A 1 85 ? 7.943 8.675 -10.658 1.00 73.44 85 LYS A CA 1
ATOM 692 C C . LYS A 1 85 ? 8.773 9.596 -11.544 1.00 73.44 85 LYS A C 1
ATOM 694 O O . LYS A 1 85 ? 8.634 10.815 -11.506 1.00 73.44 85 LYS A O 1
ATOM 699 N N . ILE A 1 86 ? 9.590 8.979 -12.388 1.00 76.62 86 ILE A N 1
ATOM 700 C CA . ILE A 1 86 ? 10.200 9.620 -13.552 1.00 76.62 86 ILE A CA 1
ATOM 701 C C . ILE A 1 86 ? 9.239 9.539 -14.742 1.00 76.62 86 ILE A C 1
ATOM 703 O O . ILE A 1 86 ? 8.595 8.512 -14.958 1.00 76.62 86 ILE A O 1
ATOM 707 N N . TYR A 1 87 ? 9.135 10.626 -15.505 1.00 75.75 87 TYR A N 1
ATOM 708 C CA . TYR A 1 87 ? 8.402 10.647 -16.767 1.00 75.75 87 TYR A CA 1
ATOM 709 C C . TYR A 1 87 ? 9.359 10.264 -17.892 1.00 75.75 87 TYR A C 1
ATOM 711 O O . TYR A 1 87 ? 10.273 11.024 -18.208 1.00 75.75 87 TYR A O 1
ATOM 719 N N . TYR A 1 88 ? 9.143 9.091 -18.479 1.00 72.12 88 TYR A N 1
ATOM 720 C CA . TYR A 1 88 ? 9.827 8.670 -19.697 1.00 72.12 88 TYR A CA 1
ATOM 721 C C . TYR A 1 88 ? 9.394 9.544 -20.878 1.00 72.12 88 TYR A C 1
ATOM 723 O O . TYR A 1 88 ? 8.210 9.861 -21.033 1.00 72.12 88 TYR A O 1
ATOM 731 N N . LYS A 1 89 ? 10.348 9.924 -21.725 1.00 84.75 89 LYS A N 1
ATOM 732 C CA . LYS A 1 89 ? 10.077 10.491 -23.046 1.00 84.75 89 LYS A CA 1
ATOM 733 C C . LYS A 1 89 ? 9.620 9.382 -24.009 1.00 84.75 89 LYS A C 1
ATOM 735 O O . LYS A 1 89 ? 9.902 8.213 -23.756 1.00 84.75 89 LYS A O 1
ATOM 740 N N . PRO A 1 90 ? 9.038 9.721 -25.176 1.00 80.19 90 PRO A N 1
ATOM 741 C CA . PRO A 1 90 ? 8.755 8.737 -26.227 1.00 80.19 90 PRO A CA 1
ATOM 742 C C . PRO A 1 90 ? 9.994 7.962 -26.707 1.00 80.19 90 PRO A C 1
ATOM 744 O O . PRO A 1 90 ? 9.874 6.816 -27.107 1.00 80.19 90 PRO A O 1
ATOM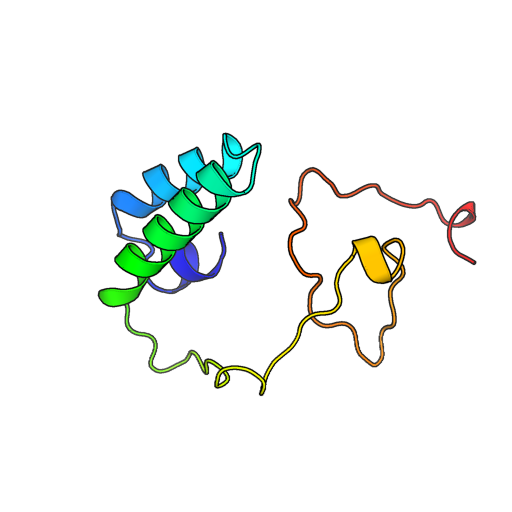 747 N N . GLU A 1 91 ? 11.177 8.581 -26.645 1.00 83.25 91 GLU A N 1
ATOM 748 C CA . GLU A 1 91 ? 12.472 7.985 -27.016 1.00 83.25 91 GLU A CA 1
ATOM 749 C C . GLU A 1 91 ? 13.090 7.075 -25.934 1.00 83.25 91 GLU A C 1
ATOM 751 O O . GLU A 1 91 ? 14.042 6.357 -26.226 1.00 83.25 91 GLU A O 1
ATOM 756 N N . ASP A 1 92 ? 12.538 7.064 -24.712 1.00 73.44 92 ASP A N 1
ATOM 757 C CA . ASP A 1 92 ? 12.956 6.159 -23.628 1.00 73.44 92 ASP A CA 1
ATOM 758 C C . ASP A 1 92 ? 12.081 4.883 -23.551 1.00 73.44 92 ASP A C 1
ATOM 760 O O . ASP A 1 92 ? 12.314 4.021 -22.701 1.00 73.44 92 ASP A O 1
ATOM 764 N N . VAL A 1 93 ? 11.049 4.769 -24.399 1.00 67.12 93 VAL A N 1
ATOM 765 C CA . VAL A 1 93 ? 10.108 3.636 -24.452 1.00 67.12 93 VAL A CA 1
ATOM 766 C C . VAL A 1 93 ? 10.416 2.788 -25.688 1.00 67.12 93 VAL A C 1
ATOM 768 O O . VAL A 1 93 ? 10.297 3.275 -26.812 1.00 67.12 93 VAL A O 1
ATOM 771 N N . GLY A 1 94 ? 10.833 1.537 -25.465 1.00 60.12 94 GLY A N 1
ATOM 772 C CA . GLY A 1 94 ? 11.138 0.549 -26.513 1.00 60.12 94 GLY A CA 1
ATOM 773 C C . GLY A 1 94 ? 9.941 -0.277 -26.969 1.00 60.12 94 GLY A C 1
ATOM 774 O O . GLY A 1 94 ? 8.976 -0.397 -26.181 1.00 60.12 94 GLY A O 1
#

Secondary structure (DSSP, 8-state):
-HHHHHH-TT-THHHHHHHHHHH--SHHHHHHHHHHHHHHHTTS--TT---PPTTT---EETTTTTT---TTT-S-EES--GGG-----GGG--

Organism: Heligmosomoides polygyrus (NCBI:txid6339)

Foldseek 3Di:
DVPCCPFVVVDPLVVVLVVLVVPDDDPVSVVVSVVSSVVSCVPTPCVVPDDDDDPRDDAAACVVVVVDDDVVRHDDHDDDDPVNDDDDDPVNDD

Radius of gyration: 15.79 Å; chains: 1; bounding box: 32×29×41 Å

InterPro domains:
  IPR004988 Protein of unknown function DUF273 [PF03314] (2-84)

Sequence (94 aa):
MWLVKRFAPQSHLGKICELLWNTSVDYGTLSTFTVCCREVLKTADLSNLFVFDKGKGWARDGWLTNSHWNAEVDFMFHIRKEADKIYYKPEDVG